Protein AF-A0A8W8IML7-F1 (afdb_monomer)

Foldseek 3Di:
DDDPQDAVLRVH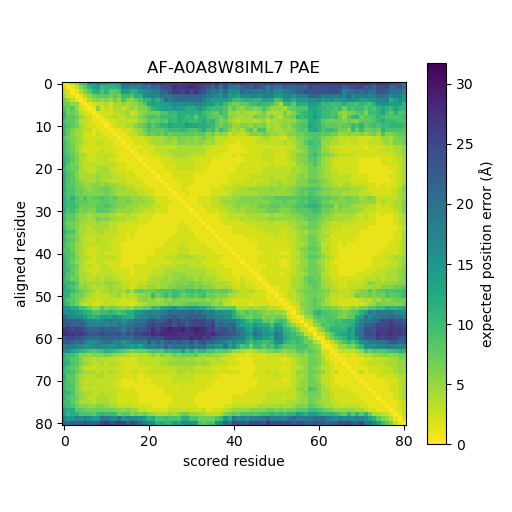PDQFPDKDWDFDCFDVVVPGHTWIKIKTHRQFQPDPPCSRAHCVVPPPDPDDAGRNNDIDMDTGHDDDD

pLDDT: mean 86.44, std 14.14, range [49.12, 98.62]

InterPro domains:
  IPR007768 Suppressor of fused [PTHR10928] (9-80)
  IPR020941 Suppressor of fused-like domain [PF05076] (12-78)
  IPR037181 Suppressor of fused, N-terminal [SSF103359] (9-80)

Mean predicted aligned error: 6.67 Å

Radius of gyration: 17.27 Å; Cα contacts (8 Å, |Δi|>4): 125; chains: 1; bounding box: 41×29×44 Å

Nearest PDB structures (foldseek):
  4bl8-assembly2_B  TM=9.688E-01  e=3.042E-07  Escherichia coli
  4bl8-assembly1_A  TM=9.687E-01  e=5.399E-07  Escherichia coli
  1m1l-assembly1_D  TM=9.120E-01  e=3.242E-07  Homo sapiens
  4kmd-assembly1_A  TM=8.978E-01  e=3.455E-07  Homo sapiens
  6lph-assembly1_A  TM=9.240E-01  e=4.753E-07  Drosophila melanogaster

Sequence (81 aa):
MKQPYLVARLGGPDPLDYISMYANPGDENRGIPPHWHYISYGLSDLHGDGRVHDHNFRCNTNEGPSGFGFELTFRLKRESV

Structure (mmCIF, N/CA/C/O backbone):
data_AF-A0A8W8IML7-F1
#
_entry.id   AF-A0A8W8IML7-F1
#
loop_
_atom_site.group_PDB
_atom_site.id
_atom_site.type_symbol
_atom_site.label_atom_id
_atom_site.label_alt_id
_atom_site.label_comp_id
_atom_site.label_asym_id
_atom_site.label_entity_id
_atom_site.label_seq_id
_atom_site.pdbx_PDB_ins_code
_atom_site.Cartn_x
_atom_site.Cartn_y
_atom_site.Cartn_z
_atom_site.occupancy
_atom_site.B_iso_or_equiv
_atom_site.auth_seq_id
_atom_site.auth_comp_id
_atom_site.auth_asym_id
_atom_site.auth_atom_id
_atom_site.pdbx_PDB_model_num
ATOM 1 N N . MET A 1 1 ? -18.848 -16.406 -14.917 1.00 49.12 1 MET A N 1
ATOM 2 C CA . MET A 1 1 ? -17.650 -17.134 -14.444 1.00 49.12 1 MET A CA 1
ATOM 3 C C . MET A 1 1 ? -16.736 -16.088 -13.811 1.00 49.12 1 MET A C 1
ATOM 5 O O . MET A 1 1 ? -16.448 -15.113 -14.492 1.00 49.12 1 MET A O 1
ATOM 9 N N . LYS A 1 2 ? -16.407 -16.169 -12.511 1.00 55.16 2 LYS A N 1
ATOM 10 C CA . LYS A 1 2 ? -15.482 -15.197 -11.892 1.00 55.16 2 LYS A CA 1
ATOM 11 C C . LYS A 1 2 ? -14.079 -15.458 -12.447 1.00 55.16 2 LYS A C 1
ATOM 13 O O . LYS A 1 2 ? -13.687 -16.619 -12.531 1.00 55.16 2 LYS A O 1
ATOM 18 N N . GLN A 1 3 ? -13.374 -14.410 -12.864 1.00 56.88 3 GLN A N 1
ATOM 19 C CA . GLN A 1 3 ? -11.979 -14.534 -13.285 1.00 56.88 3 GLN A CA 1
ATOM 20 C C . GLN A 1 3 ? -11.137 -15.077 -12.114 1.00 56.88 3 GLN A C 1
ATOM 22 O O . GLN A 1 3 ? -11.432 -14.738 -10.963 1.00 56.88 3 GLN A O 1
ATOM 27 N N . PRO A 1 4 ? -10.139 -15.942 -12.370 1.00 64.88 4 PRO A N 1
ATOM 28 C CA . PRO A 1 4 ? -9.202 -16.359 -11.334 1.00 64.88 4 PRO A CA 1
ATOM 29 C C . PRO A 1 4 ? -8.446 -15.137 -10.801 1.00 64.88 4 PRO A C 1
ATOM 31 O O . PRO A 1 4 ? -8.140 -14.220 -11.562 1.00 64.88 4 PRO A O 1
ATOM 34 N N . TYR A 1 5 ? -8.153 -15.123 -9.498 1.00 72.88 5 TYR A N 1
ATOM 35 C CA . TYR A 1 5 ? -7.311 -14.083 -8.909 1.00 72.88 5 TYR A CA 1
ATOM 36 C C . TYR A 1 5 ? -5.881 -14.288 -9.422 1.00 72.88 5 TYR A C 1
ATOM 38 O O . TYR A 1 5 ? -5.194 -15.223 -9.011 1.00 72.88 5 TYR A O 1
ATOM 46 N N . LEU A 1 6 ? -5.483 -13.475 -10.399 1.00 80.12 6 LEU A N 1
ATOM 47 C CA . LEU A 1 6 ? -4.156 -13.486 -11.005 1.00 80.12 6 LEU A CA 1
ATOM 48 C C . LEU A 1 6 ? -3.356 -12.314 -10.443 1.00 80.12 6 LEU A C 1
ATOM 50 O O . LEU A 1 6 ? -3.888 -11.218 -10.296 1.00 80.12 6 LEU A O 1
ATOM 54 N N . VAL A 1 7 ? -2.074 -12.539 -10.164 1.00 80.62 7 VAL A N 1
ATOM 55 C CA . VAL A 1 7 ? -1.137 -11.451 -9.849 1.00 80.62 7 VAL A CA 1
ATOM 56 C C . VAL A 1 7 ? -0.870 -10.605 -11.096 1.00 80.62 7 VAL A C 1
ATOM 58 O O . VAL A 1 7 ? -0.960 -11.120 -12.217 1.00 80.62 7 VAL A O 1
ATOM 61 N N . ALA A 1 8 ? -0.495 -9.336 -10.913 1.00 81.81 8 ALA A N 1
ATOM 62 C CA . ALA A 1 8 ? -0.271 -8.367 -11.993 1.00 81.81 8 ALA A CA 1
ATOM 63 C C . ALA A 1 8 ? 0.609 -8.927 -13.123 1.00 81.81 8 ALA A C 1
ATOM 65 O O . ALA A 1 8 ? 0.266 -8.868 -14.304 1.00 81.81 8 ALA A O 1
ATOM 66 N N . ARG A 1 9 ? 1.713 -9.584 -12.743 1.00 79.44 9 ARG A N 1
ATOM 67 C CA . ARG A 1 9 ? 2.667 -10.224 -13.663 1.00 79.44 9 ARG A CA 1
ATOM 68 C C . ARG A 1 9 ? 2.025 -11.250 -14.610 1.00 79.44 9 ARG A C 1
ATOM 70 O O . ARG A 1 9 ? 2.544 -11.497 -15.692 1.00 79.44 9 ARG A O 1
ATOM 77 N N . LEU A 1 10 ? 0.929 -11.889 -14.204 1.00 85.62 10 LEU A N 1
ATOM 78 C CA . LEU A 1 10 ? 0.219 -12.905 -14.988 1.00 85.62 10 LEU A CA 1
ATOM 79 C C . LEU A 1 10 ? -1.001 -12.335 -15.733 1.00 85.62 10 LEU A C 1
ATOM 81 O O . LEU A 1 10 ? -1.863 -13.100 -16.162 1.00 85.62 10 LEU A O 1
ATOM 85 N N . GLY A 1 11 ? -1.083 -11.010 -15.893 1.00 83.62 11 GLY A N 1
ATOM 86 C CA . GLY A 1 11 ? -2.205 -10.335 -16.553 1.00 83.62 11 GLY A CA 1
ATOM 87 C C . GLY A 1 11 ? -3.402 -10.090 -15.633 1.00 83.62 11 GLY A C 1
ATOM 88 O O . GLY A 1 11 ? -4.506 -9.848 -16.119 1.00 83.62 11 GLY A O 1
ATOM 89 N N . GLY A 1 12 ? -3.199 -10.175 -14.315 1.00 87.69 12 GLY A N 1
ATOM 90 C CA . GLY A 1 12 ? -4.192 -9.760 -13.333 1.00 87.69 12 GLY A CA 1
ATOM 91 C C . GLY A 1 12 ? -4.447 -8.249 -13.380 1.00 87.69 12 GLY A C 1
ATOM 92 O O . GLY A 1 12 ? -3.530 -7.488 -13.690 1.00 87.69 12 GLY A O 1
ATOM 93 N N . PRO A 1 13 ? -5.674 -7.796 -13.076 1.00 90.31 13 PRO A N 1
ATOM 94 C CA . PRO A 1 13 ? -6.013 -6.374 -13.101 1.00 90.31 13 PRO A CA 1
ATOM 95 C C . PRO A 1 13 ? -5.428 -5.593 -11.913 1.00 90.31 13 PRO A C 1
ATOM 97 O O . PRO A 1 13 ? -5.292 -4.374 -11.999 1.00 90.31 13 PRO A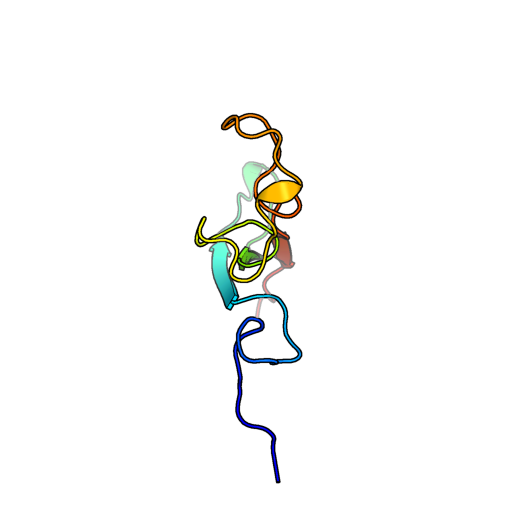 O 1
ATOM 100 N N . ASP A 1 14 ? -5.090 -6.280 -10.819 1.00 91.12 14 ASP A N 1
ATOM 101 C CA . ASP A 1 14 ? -4.615 -5.664 -9.584 1.00 91.12 14 ASP A CA 1
ATOM 102 C C . ASP A 1 14 ? -3.076 -5.574 -9.587 1.00 91.12 14 ASP A C 1
ATOM 104 O O . ASP A 1 14 ? -2.412 -6.611 -9.628 1.00 91.12 14 ASP A O 1
ATOM 108 N N . PRO A 1 15 ? -2.484 -4.361 -9.534 1.00 90.69 15 PRO A N 1
ATOM 109 C CA . PRO A 1 15 ? -1.035 -4.165 -9.644 1.00 90.69 15 PRO A CA 1
ATOM 110 C C . PRO A 1 15 ? -0.270 -4.453 -8.343 1.00 90.69 15 PRO A C 1
ATOM 112 O O . PRO A 1 15 ? 0.958 -4.467 -8.346 1.00 90.69 15 PRO A O 1
ATOM 115 N N . LEU A 1 16 ? -0.980 -4.621 -7.224 1.00 93.69 16 LEU A N 1
ATOM 116 C CA . LEU A 1 16 ? -0.388 -4.873 -5.914 1.00 93.69 16 LEU A CA 1
ATOM 117 C C . LEU A 1 16 ? -0.355 -6.374 -5.650 1.00 93.69 16 LEU A C 1
ATOM 119 O O . LEU A 1 16 ? -1.402 -7.015 -5.568 1.00 93.69 16 LEU A O 1
ATOM 123 N N . ASP A 1 17 ? 0.844 -6.914 -5.458 1.00 91.56 17 ASP A N 1
ATOM 124 C CA . ASP A 1 17 ? 1.026 -8.320 -5.111 1.00 91.56 17 ASP A CA 1
ATOM 125 C C . ASP A 1 17 ? 0.506 -8.603 -3.693 1.00 91.56 17 ASP A C 1
ATOM 127 O O . ASP A 1 17 ? -0.107 -9.645 -3.453 1.00 91.56 17 ASP A O 1
ATOM 131 N N . TYR A 1 18 ? 0.700 -7.661 -2.758 1.00 94.62 18 TYR A N 1
ATOM 132 C CA . TYR A 1 18 ? 0.255 -7.801 -1.369 1.00 94.62 18 TYR A CA 1
ATOM 133 C C . TYR A 1 18 ? -0.216 -6.481 -0.753 1.00 94.62 18 TYR A C 1
ATOM 135 O O . TYR A 1 18 ? 0.227 -5.391 -1.122 1.00 94.62 18 TYR A O 1
ATOM 143 N N . ILE A 1 19 ? -1.065 -6.602 0.272 1.00 97.44 19 ILE A N 1
ATOM 144 C CA . ILE A 1 19 ? -1.384 -5.527 1.215 1.00 97.44 19 ILE A CA 1
ATOM 145 C C . ILE A 1 19 ? -1.278 -6.098 2.631 1.00 97.44 19 ILE A C 1
ATOM 147 O O . ILE A 1 19 ? -2.079 -6.944 3.028 1.00 97.44 19 ILE A O 1
ATOM 151 N N . SER A 1 20 ? -0.303 -5.626 3.406 1.00 98.06 20 SER A N 1
ATOM 152 C CA . SER A 1 20 ? -0.184 -5.976 4.824 1.00 98.06 20 SER A CA 1
ATOM 153 C C . SER A 1 20 ? -1.081 -5.075 5.663 1.00 98.06 20 SER A C 1
ATOM 155 O O . SER A 1 20 ? -1.142 -3.865 5.442 1.00 98.06 20 SER A O 1
ATOM 157 N N . MET A 1 21 ? -1.754 -5.658 6.654 1.00 98.25 21 MET A N 1
ATOM 158 C CA . MET A 1 21 ? -2.677 -4.961 7.548 1.00 98.25 21 MET A CA 1
ATOM 159 C C . MET A 1 21 ? -2.232 -5.149 8.997 1.00 98.25 21 MET A C 1
ATOM 161 O O . MET A 1 21 ? -2.233 -6.265 9.511 1.00 98.25 21 MET A O 1
ATOM 165 N N . TYR A 1 22 ? -1.876 -4.054 9.667 1.00 98.12 22 TYR A N 1
ATOM 166 C CA . TYR A 1 22 ? -1.421 -4.071 11.056 1.00 98.12 22 TYR A CA 1
ATOM 167 C C . TYR A 1 22 ? -2.421 -3.380 11.979 1.00 98.12 22 TYR A C 1
ATOM 169 O O . TYR A 1 22 ? -2.912 -2.289 11.680 1.00 98.12 22 TYR A O 1
ATOM 177 N N . ALA A 1 23 ? -2.675 -3.983 13.140 1.00 97.81 23 ALA A N 1
ATOM 178 C CA . ALA A 1 23 ? -3.338 -3.304 14.245 1.00 97.81 23 ALA A CA 1
ATOM 179 C C . ALA A 1 23 ? -2.325 -2.393 14.948 1.00 97.81 23 ALA A C 1
ATOM 181 O O . ALA A 1 23 ? -1.397 -2.879 15.593 1.00 97.81 23 ALA A O 1
ATOM 182 N N . ASN A 1 24 ? -2.499 -1.078 14.842 1.00 97.88 24 ASN A N 1
ATOM 183 C CA . ASN A 1 24 ? -1.713 -0.116 15.600 1.00 97.88 24 ASN A CA 1
ATOM 184 C C . ASN A 1 24 ? -2.514 0.315 16.846 1.00 97.88 24 ASN A C 1
ATOM 186 O O . ASN A 1 24 ? -3.635 0.814 16.687 1.00 97.88 24 ASN A O 1
ATOM 190 N N . PRO A 1 25 ? -1.989 0.125 18.073 1.00 97.19 25 PRO A N 1
ATOM 191 C CA . PRO A 1 25 ? -2.692 0.523 19.293 1.00 97.19 25 PRO A CA 1
ATOM 192 C C . PRO A 1 25 ? -2.837 2.045 19.439 1.00 97.19 25 PRO A C 1
ATOM 194 O O . PRO A 1 25 ? -3.661 2.487 20.228 1.00 97.19 25 PRO A O 1
ATOM 197 N N . GLY A 1 26 ? -2.108 2.845 18.658 1.00 96.69 26 GLY A N 1
ATOM 198 C CA . GLY A 1 26 ? -2.082 4.296 18.800 1.00 96.69 26 GLY A CA 1
ATOM 199 C C . GLY A 1 26 ? -1.195 4.754 19.959 1.00 96.69 26 GLY A C 1
ATOM 200 O O . GLY A 1 26 ? -0.398 3.986 20.497 1.00 96.69 26 GLY A O 1
ATOM 201 N N . ASP A 1 27 ? -1.315 6.032 20.301 1.00 97.56 27 ASP A N 1
ATOM 202 C CA . ASP A 1 27 ? -0.638 6.681 21.424 1.00 97.56 27 ASP A CA 1
ATOM 203 C C . ASP A 1 27 ? -1.507 7.854 21.899 1.00 97.56 27 ASP A C 1
ATOM 205 O O . ASP A 1 27 ? -1.541 8.921 21.276 1.00 97.56 27 ASP A O 1
ATOM 209 N N . GLU A 1 28 ? -2.241 7.641 22.992 1.00 93.44 28 GLU A N 1
ATOM 210 C CA . GLU A 1 28 ? -3.177 8.626 23.544 1.00 93.44 28 GLU A CA 1
ATOM 211 C C . GLU A 1 28 ? -2.473 9.909 24.000 1.00 93.44 28 GLU A C 1
ATOM 213 O O . GLU A 1 28 ? -3.005 10.999 23.788 1.00 93.44 28 GLU A O 1
ATOM 218 N N . ASN A 1 29 ? -1.241 9.813 24.516 1.00 97.31 29 ASN A N 1
ATOM 219 C CA . ASN A 1 29 ? -0.469 10.980 24.962 1.00 97.31 29 ASN A CA 1
ATOM 220 C C . ASN A 1 29 ? -0.115 11.915 23.800 1.00 97.31 29 ASN A C 1
ATOM 222 O O . ASN A 1 29 ? 0.131 13.104 23.995 1.00 97.31 29 ASN A O 1
ATOM 226 N N . ARG A 1 30 ? -0.091 11.376 22.577 1.00 97.12 30 ARG A N 1
ATOM 227 C CA . ARG A 1 30 ? 0.165 12.115 21.336 1.00 97.12 30 ARG A CA 1
ATOM 228 C C . ARG A 1 30 ? -1.110 12.381 20.535 1.00 97.12 30 ARG A C 1
ATOM 230 O O . ARG A 1 30 ? -1.017 12.878 19.414 1.00 97.12 30 ARG A O 1
ATOM 237 N N . GLY A 1 31 ? -2.283 12.036 21.074 1.00 96.25 31 GLY A N 1
ATOM 238 C CA . GLY A 1 31 ? -3.569 12.179 20.391 1.00 96.25 31 GLY A CA 1
ATOM 239 C C . GLY A 1 31 ? -3.736 11.261 19.175 1.00 96.25 31 GLY A C 1
A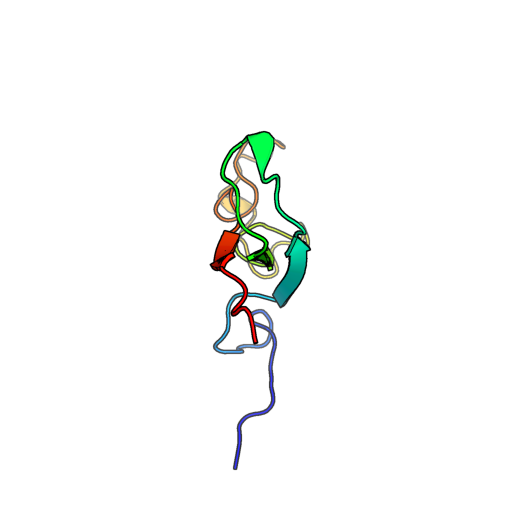TOM 240 O O . GLY A 1 31 ? -4.499 11.584 18.266 1.00 96.25 31 GLY A O 1
ATOM 241 N N . ILE A 1 32 ? -3.018 10.134 19.120 1.00 97.56 32 ILE A N 1
ATOM 242 C CA . ILE A 1 32 ? -3.086 9.171 18.016 1.00 97.56 32 ILE A CA 1
ATOM 243 C C . ILE A 1 32 ? -4.058 8.051 18.410 1.00 97.56 32 ILE A C 1
ATOM 245 O O . ILE A 1 32 ? -3.708 7.228 19.257 1.00 97.56 32 ILE A O 1
ATOM 249 N N . PRO A 1 33 ? -5.253 7.956 17.802 1.00 97.19 33 PRO A N 1
ATOM 250 C CA . PRO A 1 33 ? -6.188 6.890 18.131 1.00 97.19 33 PRO A CA 1
ATOM 251 C C . PRO A 1 33 ? -5.685 5.522 17.631 1.00 97.19 33 PRO A C 1
ATOM 253 O O . PRO A 1 33 ? -4.927 5.461 16.649 1.00 97.19 33 PRO A O 1
ATOM 256 N N . PRO A 1 34 ? -6.157 4.411 18.229 1.00 97.69 34 PRO A N 1
ATOM 257 C CA . PRO A 1 34 ? -5.979 3.083 17.654 1.00 97.69 34 PRO A CA 1
ATOM 258 C C . PRO A 1 34 ? -6.482 3.044 16.202 1.00 97.69 34 PRO A C 1
ATOM 260 O O . PRO A 1 34 ? -7.568 3.540 15.886 1.00 97.69 34 PRO A O 1
ATOM 263 N N . HIS A 1 35 ? -5.701 2.459 15.296 1.00 98.25 35 HIS A N 1
ATOM 264 C CA . HIS A 1 35 ? -6.012 2.443 13.864 1.00 98.25 35 HIS A CA 1
ATOM 265 C C . HIS A 1 35 ? -5.472 1.192 13.166 1.00 98.25 35 HIS A C 1
ATOM 267 O O . HIS A 1 35 ? -4.531 0.549 13.629 1.00 98.25 35 HIS A O 1
ATOM 273 N N . TRP A 1 36 ? -6.070 0.849 12.030 1.00 98.38 36 TRP A N 1
ATOM 274 C CA . TRP A 1 36 ? -5.522 -0.105 11.075 1.00 98.38 36 TRP A CA 1
ATOM 275 C C . TRP A 1 36 ? -4.507 0.604 10.184 1.00 98.38 36 TRP A C 1
ATOM 277 O O . TRP A 1 36 ? -4.791 1.683 9.662 1.00 98.38 36 TRP A O 1
ATOM 287 N N . HIS A 1 37 ? -3.327 0.013 10.018 1.00 98.56 37 HIS A N 1
ATOM 288 C CA . HIS A 1 37 ? -2.275 0.524 9.147 1.00 98.56 37 HIS A CA 1
ATOM 289 C C . HIS A 1 37 ? -2.058 -0.443 7.984 1.00 98.56 37 HIS A C 1
ATOM 291 O O . HIS A 1 37 ? -1.622 -1.577 8.186 1.00 98.56 37 HIS A O 1
ATOM 297 N N . TYR A 1 38 ? -2.392 0.016 6.784 1.00 98.62 38 TYR A N 1
ATOM 298 C CA . TYR A 1 38 ? -2.266 -0.727 5.536 1.00 98.62 38 TYR A CA 1
ATOM 299 C C . TYR A 1 38 ? -0.964 -0.335 4.852 1.00 98.62 38 TYR A C 1
ATOM 301 O O . TYR A 1 38 ? -0.629 0.851 4.833 1.00 98.62 38 TYR A O 1
ATOM 309 N N . ILE A 1 39 ? -0.260 -1.310 4.284 1.00 98.56 39 ILE A N 1
ATOM 310 C CA . ILE A 1 39 ? 0.991 -1.114 3.543 1.00 98.56 39 ILE A CA 1
ATOM 311 C C . ILE A 1 39 ? 0.904 -1.938 2.257 1.00 98.56 39 ILE A C 1
ATOM 313 O O . ILE A 1 39 ? 0.661 -3.143 2.337 1.00 98.56 39 ILE A O 1
ATOM 317 N N . SER A 1 40 ? 1.065 -1.302 1.096 1.00 98.12 40 SER A N 1
ATOM 318 C CA . SER A 1 40 ? 1.076 -1.990 -0.200 1.00 98.12 40 SER A CA 1
ATOM 319 C C . SER A 1 40 ? 2.448 -2.552 -0.560 1.00 98.12 40 SER A C 1
ATOM 321 O O . SER A 1 40 ? 3.473 -2.090 -0.061 1.00 98.12 40 SER A O 1
A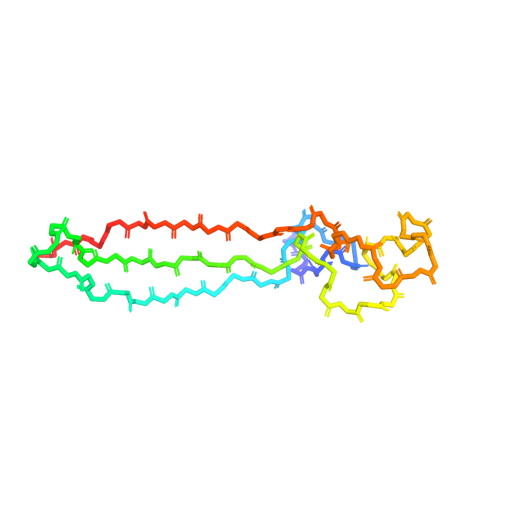TOM 323 N N . TYR A 1 41 ? 2.442 -3.536 -1.458 1.00 96.81 41 TYR A N 1
ATOM 324 C CA . TYR A 1 41 ? 3.627 -4.080 -2.109 1.00 96.81 41 TYR A CA 1
ATOM 325 C C . TYR A 1 41 ? 3.300 -4.305 -3.582 1.00 96.81 41 TYR A C 1
ATOM 327 O O . TYR A 1 41 ? 2.370 -5.049 -3.898 1.00 96.81 41 TYR A O 1
ATOM 335 N N . GLY A 1 42 ? 4.055 -3.673 -4.475 1.00 94.44 42 GLY A N 1
ATOM 336 C CA . GLY A 1 42 ? 3.938 -3.875 -5.924 1.00 94.44 42 GLY A CA 1
ATOM 337 C C . GLY A 1 42 ? 4.208 -2.618 -6.745 1.00 94.44 42 GLY A C 1
ATOM 338 O O . GLY A 1 42 ? 4.502 -2.716 -7.936 1.00 94.44 42 GLY A O 1
ATOM 339 N N . LEU A 1 43 ? 4.163 -1.433 -6.125 1.00 94.44 43 LEU A N 1
ATOM 340 C CA . LEU A 1 43 ? 4.577 -0.195 -6.793 1.00 94.44 43 LEU A CA 1
ATOM 341 C C . LEU A 1 43 ? 6.098 -0.070 -6.837 1.00 94.44 43 LEU A C 1
ATOM 343 O O . LEU A 1 43 ? 6.647 0.474 -7.793 1.00 94.44 43 LEU A O 1
ATOM 347 N N . SER A 1 44 ? 6.775 -0.598 -5.824 1.00 93.62 44 SER A N 1
ATOM 348 C CA . SER A 1 44 ? 8.209 -0.827 -5.866 1.00 93.62 44 SER A CA 1
ATOM 349 C C . SER A 1 44 ? 8.555 -2.096 -6.645 1.00 93.62 44 SER A C 1
ATOM 351 O O . SER A 1 44 ? 7.731 -2.996 -6.824 1.00 93.62 44 SER A O 1
ATOM 353 N N . ASP A 1 45 ? 9.797 -2.179 -7.116 1.00 91.62 45 ASP A N 1
ATOM 354 C CA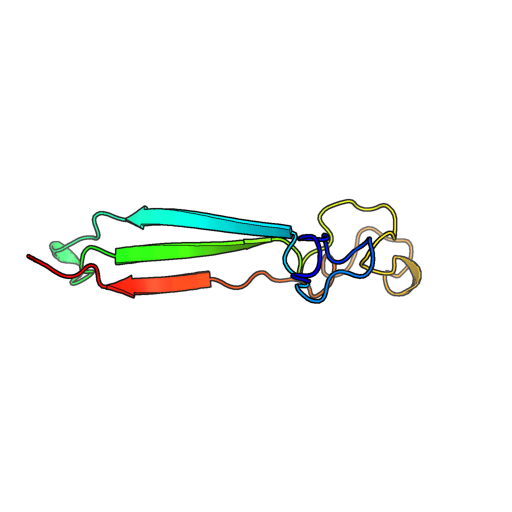 . ASP A 1 45 ? 10.311 -3.392 -7.732 1.00 91.62 45 ASP A CA 1
ATOM 355 C C . ASP A 1 45 ? 10.682 -4.413 -6.651 1.00 91.62 45 ASP A C 1
ATOM 357 O O . ASP A 1 45 ? 11.756 -4.364 -6.049 1.00 91.62 45 ASP A O 1
ATOM 361 N N . LEU A 1 46 ? 9.743 -5.325 -6.388 1.00 91.00 46 LEU A N 1
ATOM 362 C CA . LEU A 1 46 ? 9.867 -6.365 -5.366 1.00 91.00 46 LEU A CA 1
ATOM 363 C C . LEU A 1 46 ? 10.839 -7.484 -5.753 1.00 91.00 46 LEU A C 1
ATOM 365 O O . LEU A 1 46 ? 11.314 -8.212 -4.882 1.00 91.00 46 LEU A O 1
ATOM 369 N N . HIS A 1 47 ? 11.076 -7.676 -7.051 1.00 89.38 47 HIS A N 1
ATOM 370 C CA . HIS A 1 47 ? 11.728 -8.880 -7.562 1.00 89.38 47 HIS A CA 1
ATOM 371 C C . HIS A 1 47 ? 13.072 -8.619 -8.235 1.00 89.38 47 HIS A C 1
ATOM 373 O O . HIS A 1 47 ? 13.912 -9.516 -8.211 1.00 89.38 47 HIS A O 1
ATOM 379 N N . GLY A 1 48 ? 13.303 -7.433 -8.804 1.00 86.31 48 GLY A N 1
ATOM 380 C CA . GLY A 1 48 ? 14.610 -7.078 -9.357 1.00 86.31 48 GLY A CA 1
ATOM 381 C C . GLY A 1 48 ? 14.991 -7.846 -10.626 1.00 86.31 48 GLY A C 1
ATOM 382 O O . GLY A 1 48 ? 16.172 -7.965 -10.938 1.00 86.31 48 GLY A O 1
ATOM 383 N N . ASP A 1 49 ? 14.020 -8.432 -11.333 1.00 87.19 49 ASP A N 1
ATOM 384 C CA . ASP A 1 49 ? 14.260 -9.274 -12.516 1.00 87.19 49 ASP A CA 1
ATOM 385 C C . ASP A 1 49 ? 13.496 -8.816 -13.768 1.00 87.19 49 ASP A C 1
ATOM 387 O O . ASP A 1 49 ? 13.358 -9.562 -14.736 1.00 87.19 49 ASP A O 1
ATOM 391 N N . GLY A 1 50 ? 12.967 -7.593 -13.749 1.00 83.50 50 GLY A N 1
ATOM 392 C CA . GLY A 1 50 ? 12.291 -6.992 -14.898 1.00 83.50 50 GLY A CA 1
ATOM 393 C C . GLY A 1 50 ? 10.875 -7.503 -15.152 1.00 83.50 50 GLY A C 1
ATOM 394 O O . GLY A 1 50 ? 10.274 -7.143 -16.159 1.00 83.50 50 GLY A O 1
ATOM 395 N N . ARG A 1 51 ? 10.314 -8.348 -14.274 1.00 84.75 51 ARG A N 1
ATOM 396 C CA . ARG A 1 51 ? 9.034 -9.027 -14.546 1.00 84.75 51 ARG A CA 1
ATOM 397 C C . ARG A 1 51 ? 7.789 -8.134 -14.516 1.00 84.75 51 ARG A C 1
ATOM 399 O O . ARG A 1 51 ? 6.759 -8.540 -15.045 1.00 84.75 51 ARG A O 1
ATOM 406 N N . VAL A 1 52 ? 7.864 -6.992 -13.832 1.00 86.38 52 VAL A N 1
ATOM 407 C CA . VAL A 1 52 ? 6.779 -5.998 -13.691 1.00 86.38 52 VAL A CA 1
ATOM 408 C C . VAL A 1 52 ? 7.335 -4.594 -13.924 1.00 86.38 52 VAL A C 1
ATOM 410 O O . VAL A 1 52 ? 6.765 -3.836 -14.700 1.00 86.38 52 VAL A O 1
ATOM 413 N N . HIS A 1 53 ? 8.472 -4.269 -13.301 1.00 87.81 53 HIS A N 1
ATOM 414 C CA . HIS A 1 53 ? 9.147 -2.977 -13.449 1.00 87.81 53 HIS A CA 1
ATOM 415 C C . HIS A 1 53 ? 10.375 -3.109 -14.352 1.00 87.81 53 HIS A C 1
ATOM 417 O O . HIS A 1 53 ? 11.270 -3.909 -14.070 1.00 87.81 53 HIS A O 1
ATOM 423 N N . ASP A 1 54 ? 10.424 -2.336 -15.438 1.00 80.56 54 ASP A N 1
ATOM 424 C CA . ASP A 1 54 ? 11.531 -2.385 -16.398 1.00 80.56 54 ASP A CA 1
ATOM 425 C C . ASP A 1 54 ? 12.830 -1.835 -15.784 1.00 80.56 54 ASP A C 1
ATOM 427 O O . ASP A 1 54 ? 12.888 -0.716 -15.272 1.00 80.56 54 ASP A O 1
ATOM 431 N N . HIS A 1 55 ? 13.894 -2.631 -15.868 1.00 72.00 55 HIS A N 1
ATOM 432 C CA . HIS A 1 55 ? 15.226 -2.269 -15.392 1.00 72.00 55 HIS A CA 1
ATOM 433 C C . HIS A 1 55 ? 15.968 -1.353 -16.363 1.00 72.00 55 HIS A C 1
ATOM 435 O O . HIS A 1 55 ? 16.888 -0.661 -15.945 1.00 72.00 55 HIS A O 1
ATOM 441 N N . ASN A 1 56 ? 15.554 -1.288 -17.631 1.00 63.28 56 ASN A N 1
ATOM 442 C CA . ASN A 1 56 ? 16.169 -0.416 -18.631 1.00 63.28 56 ASN A CA 1
ATOM 443 C C . ASN A 1 56 ? 15.923 1.075 -18.350 1.00 63.28 56 ASN A C 1
ATOM 445 O O . ASN A 1 56 ? 16.635 1.924 -18.881 1.00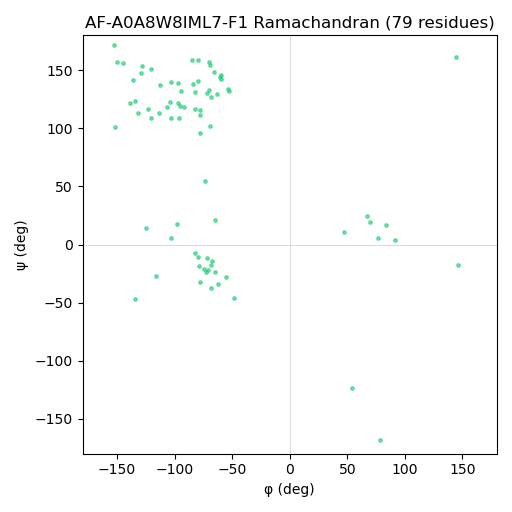 63.28 56 ASN A O 1
ATOM 449 N N . PHE A 1 57 ? 14.935 1.406 -17.509 1.00 57.19 57 PHE A N 1
ATOM 450 C CA . PHE A 1 57 ? 14.715 2.775 -17.031 1.00 57.19 57 PHE A CA 1
ATOM 451 C C . PHE A 1 57 ? 15.620 3.143 -15.841 1.00 57.19 57 PHE A C 1
ATOM 453 O O . PHE A 1 57 ? 15.672 4.299 -15.420 1.00 57.19 57 PHE A O 1
ATOM 460 N N . ARG A 1 58 ? 16.362 2.170 -15.302 1.00 56.97 58 ARG A N 1
ATOM 461 C CA . ARG A 1 58 ? 17.440 2.382 -14.336 1.00 56.97 58 ARG A CA 1
ATOM 462 C C . ARG A 1 58 ? 18.743 2.456 -15.123 1.00 56.97 58 ARG A C 1
ATOM 464 O O . ARG A 1 58 ? 18.997 1.643 -16.006 1.00 56.97 58 ARG A O 1
ATOM 471 N N . CYS A 1 59 ? 19.569 3.456 -14.842 1.00 49.38 59 CYS A N 1
ATOM 472 C CA . CYS A 1 59 ? 20.784 3.738 -15.604 1.00 49.38 59 CYS A CA 1
ATOM 473 C C . CYS A 1 59 ? 21.899 2.711 -15.320 1.00 49.38 59 CYS A C 1
ATOM 475 O O . CYS A 1 59 ? 22.961 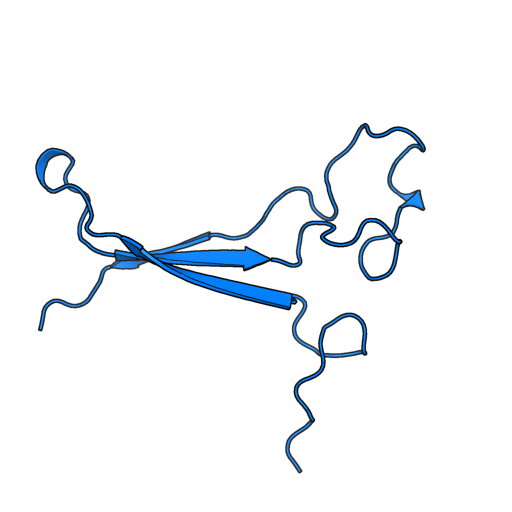3.120 -14.896 1.00 49.38 59 CYS A O 1
ATOM 477 N N . ASN A 1 60 ? 21.700 1.391 -15.472 1.00 52.34 60 ASN A N 1
ATOM 478 C CA . ASN A 1 60 ? 22.705 0.323 -15.235 1.00 52.34 60 ASN A CA 1
ATOM 479 C C . ASN A 1 60 ? 23.521 0.405 -13.920 1.00 52.34 60 ASN A C 1
ATOM 481 O O . ASN A 1 60 ? 24.483 -0.334 -13.714 1.00 52.34 60 ASN A O 1
ATOM 485 N N . THR A 1 61 ? 23.127 1.281 -13.010 1.00 54.50 61 THR A N 1
ATOM 486 C CA . THR A 1 61 ? 23.694 1.520 -11.700 1.00 54.50 61 THR A CA 1
ATOM 487 C C . THR A 1 61 ? 22.565 1.262 -10.711 1.00 54.50 61 THR A C 1
ATOM 489 O O . THR A 1 61 ? 21.390 1.475 -11.017 1.00 54.50 61 THR A O 1
ATOM 492 N N . ASN A 1 62 ? 22.887 0.828 -9.494 1.00 63.78 62 ASN A N 1
ATOM 493 C CA . ASN A 1 62 ? 21.925 0.762 -8.383 1.00 63.78 62 ASN A CA 1
ATOM 494 C C . ASN A 1 62 ? 21.413 2.160 -7.956 1.00 63.78 62 ASN A C 1
ATOM 496 O O . ASN A 1 62 ? 20.964 2.345 -6.827 1.00 63.78 62 ASN A O 1
ATOM 500 N N . GLU A 1 63 ? 21.507 3.158 -8.832 1.00 69.62 63 GLU A N 1
ATOM 501 C CA . GLU A 1 63 ? 21.128 4.535 -8.593 1.00 69.62 63 GLU A CA 1
ATOM 502 C C . GLU A 1 63 ? 19.784 4.799 -9.271 1.00 69.62 63 GLU A C 1
ATOM 504 O O . GLU A 1 63 ? 19.653 4.821 -10.494 1.00 69.62 63 GLU A O 1
ATOM 509 N N . GLY A 1 64 ? 18.751 4.956 -8.446 1.00 75.81 64 GLY A N 1
ATOM 510 C CA . GLY A 1 64 ? 17.402 5.281 -8.891 1.00 75.81 64 GLY A CA 1
ATOM 511 C C . GLY A 1 64 ? 16.313 4.609 -8.050 1.00 75.81 64 GLY A C 1
ATOM 512 O O . GLY A 1 64 ? 16.568 3.626 -7.347 1.00 75.81 64 GLY A O 1
ATOM 513 N N . PRO A 1 65 ? 15.073 5.121 -8.109 1.00 86.88 65 PRO A N 1
ATOM 514 C CA . PRO A 1 65 ? 13.942 4.568 -7.366 1.00 86.88 65 PRO A CA 1
ATOM 515 C C . PRO A 1 65 ? 13.671 3.102 -7.736 1.00 86.88 65 PRO A C 1
ATOM 517 O O . PRO A 1 65 ? 13.901 2.693 -8.874 1.00 86.88 65 PRO A O 1
ATOM 520 N N . SER A 1 66 ? 13.233 2.291 -6.764 1.00 88.88 66 SER A N 1
ATOM 521 C CA . SER A 1 66 ? 12.772 0.907 -6.989 1.00 88.88 66 SER A CA 1
ATOM 522 C C . SER A 1 66 ? 11.363 0.925 -7.558 1.00 88.88 66 SER A C 1
ATOM 524 O O . SER A 1 66 ? 10.467 1.404 -6.871 1.00 88.88 66 SER A O 1
ATOM 526 N N . GLY A 1 67 ? 11.161 0.443 -8.788 1.00 90.19 67 GLY A N 1
ATOM 527 C CA . GLY A 1 67 ? 9.890 0.610 -9.502 1.00 90.19 67 GLY A CA 1
ATOM 528 C C . GLY A 1 67 ? 9.490 2.088 -9.563 1.00 90.19 67 GLY A C 1
ATOM 529 O O . GLY A 1 67 ? 10.287 2.936 -9.963 1.00 90.19 67 GLY A O 1
ATOM 530 N N . PHE A 1 68 ? 8.296 2.422 -9.070 1.00 91.38 68 PHE A N 1
ATOM 531 C CA . PHE A 1 68 ? 7.844 3.810 -8.897 1.00 91.38 68 PHE A CA 1
ATOM 532 C C . PHE A 1 68 ? 8.536 4.569 -7.748 1.00 91.38 68 PHE A C 1
ATOM 534 O O . PHE A 1 68 ? 8.409 5.787 -7.651 1.00 91.38 68 PHE A O 1
ATOM 541 N N . GLY A 1 69 ? 9.280 3.882 -6.878 1.00 92.62 69 GLY A N 1
ATOM 542 C CA . GLY A 1 69 ? 10.100 4.480 -5.819 1.00 92.62 69 GLY A CA 1
ATOM 543 C C . GLY A 1 69 ? 9.415 4.662 -4.469 1.00 92.62 69 GLY A C 1
ATOM 544 O O . GLY A 1 69 ? 10.022 5.227 -3.563 1.00 92.62 69 GLY A O 1
ATOM 545 N N . PHE A 1 70 ? 8.177 4.198 -4.318 1.00 95.75 70 PHE A N 1
ATOM 546 C CA . PHE A 1 70 ? 7.407 4.302 -3.082 1.00 95.75 70 PHE A CA 1
ATOM 547 C C . PHE A 1 70 ? 6.388 3.163 -2.970 1.00 95.75 70 PHE A C 1
ATOM 549 O O . PHE A 1 70 ? 6.154 2.428 -3.925 1.00 95.75 70 PHE A O 1
ATOM 556 N N . GLU A 1 71 ? 5.757 3.062 -1.803 1.00 98.25 71 GLU A N 1
ATOM 557 C CA . GLU A 1 71 ? 4.577 2.229 -1.564 1.00 98.25 71 GLU A CA 1
ATOM 558 C C . GLU A 1 71 ? 3.475 3.072 -0.917 1.00 98.25 71 GLU A C 1
ATOM 560 O O . GLU A 1 71 ? 3.741 4.081 -0.253 1.00 98.25 71 GLU A O 1
ATOM 565 N N . LEU A 1 72 ? 2.224 2.668 -1.115 1.00 98.31 72 LEU A N 1
ATOM 566 C CA . LEU A 1 72 ? 1.074 3.303 -0.492 1.00 98.31 72 LEU A CA 1
ATOM 567 C C . LEU A 1 72 ? 0.924 2.822 0.948 1.00 98.31 72 LEU A C 1
ATOM 569 O O . LEU A 1 72 ? 1.065 1.638 1.262 1.00 98.31 72 LEU A O 1
ATOM 573 N N . THR A 1 73 ? 0.558 3.757 1.821 1.00 98.50 73 THR A N 1
ATOM 574 C CA . THR A 1 73 ? 0.104 3.433 3.172 1.00 98.50 73 THR A CA 1
ATOM 575 C C . THR A 1 73 ? -1.213 4.130 3.463 1.00 98.50 73 THR A C 1
ATOM 577 O O . THR A 1 73 ? -1.476 5.226 2.965 1.00 98.50 73 THR A O 1
ATOM 580 N N . PHE A 1 74 ? -2.056 3.496 4.273 1.00 98.56 74 PHE A N 1
ATOM 581 C CA . PHE A 1 74 ? -3.322 4.076 4.711 1.00 98.56 74 PHE A CA 1
ATOM 582 C C . PHE A 1 74 ? -3.525 3.831 6.202 1.00 98.56 74 PHE A C 1
ATOM 584 O O . PHE A 1 74 ? -3.169 2.774 6.721 1.00 98.56 74 PHE A O 1
ATOM 591 N N . ARG A 1 75 ? -4.082 4.818 6.908 1.00 98.31 75 ARG A N 1
ATOM 592 C CA . ARG A 1 75 ? -4.378 4.735 8.342 1.00 98.31 75 ARG A CA 1
ATOM 593 C C . ARG A 1 75 ? -5.867 4.946 8.548 1.00 98.31 75 ARG A C 1
ATOM 595 O O . ARG A 1 75 ? -6.358 6.060 8.396 1.00 98.31 75 ARG A O 1
ATOM 602 N N . LEU A 1 76 ? -6.568 3.877 8.908 1.00 98.00 76 LEU A N 1
ATOM 603 C CA . LEU A 1 76 ? -8.007 3.891 9.156 1.00 98.00 76 LEU A CA 1
ATOM 604 C C . LEU A 1 76 ? -8.268 3.798 10.655 1.00 98.00 76 LEU A C 1
ATOM 606 O O . LEU A 1 76 ? -7.907 2.799 11.277 1.00 98.00 76 LEU A O 1
ATOM 610 N N . LYS A 1 77 ? -8.902 4.817 11.243 1.00 97.19 77 LYS A N 1
ATOM 611 C CA . LYS A 1 77 ? -9.302 4.785 12.657 1.00 97.19 77 LYS A CA 1
ATOM 612 C C . LYS A 1 77 ? -10.110 3.512 12.938 1.00 97.19 77 LYS A C 1
ATOM 614 O O . LYS A 1 77 ? -11.025 3.187 12.187 1.00 97.19 77 LYS A O 1
ATOM 619 N N . ARG A 1 78 ? -9.771 2.795 14.012 1.00 95.69 78 ARG A N 1
ATOM 620 C CA . ARG A 1 78 ? -10.551 1.635 14.452 1.00 95.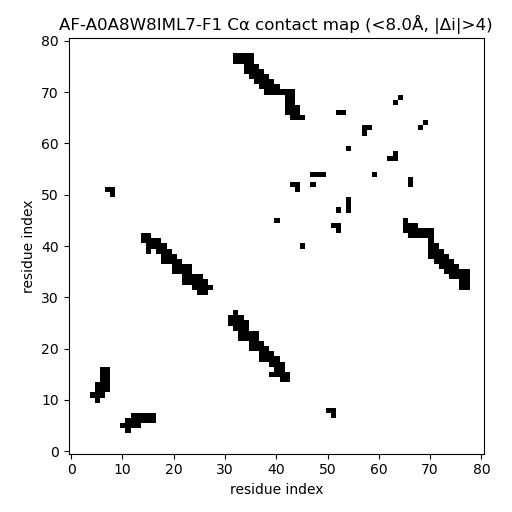69 78 ARG A CA 1
ATOM 621 C C . ARG A 1 78 ? -11.866 2.115 15.048 1.00 95.69 78 ARG A C 1
ATOM 623 O O . ARG A 1 78 ? -11.859 2.995 15.909 1.00 95.69 78 ARG A O 1
ATOM 630 N N . GLU A 1 79 ? -12.971 1.523 14.611 1.00 93.00 79 GLU A N 1
ATOM 631 C CA . GLU A 1 79 ? -14.247 1.728 15.286 1.00 93.00 79 GLU A CA 1
ATOM 632 C C . GLU A 1 79 ? -14.153 1.178 16.713 1.00 93.00 79 GLU A C 1
ATOM 634 O O . GLU A 1 79 ? -13.668 0.067 16.947 1.00 93.00 79 GLU A O 1
ATOM 639 N N . SER A 1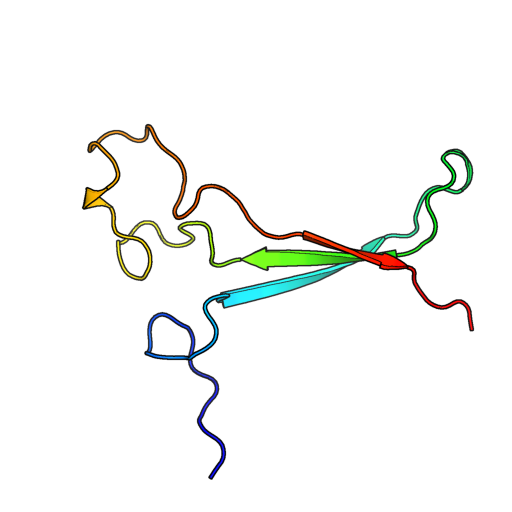 80 ? -14.551 2.007 17.674 1.00 78.81 80 SER A N 1
ATOM 640 C CA . SER A 1 80 ? -14.824 1.582 19.040 1.00 78.81 80 SER A CA 1
ATOM 641 C C . SER A 1 80 ? -16.236 1.013 19.052 1.00 78.81 80 SER A C 1
ATOM 643 O O . SER A 1 80 ? -17.175 1.747 18.738 1.00 78.81 80 SER A O 1
ATOM 645 N N . VAL A 1 81 ? -16.354 -0.278 19.357 1.00 62.97 81 VAL A N 1
ATOM 646 C CA . VAL A 1 81 ? -17.645 -0.924 19.630 1.00 62.97 81 VAL A CA 1
ATOM 647 C C . VAL A 1 81 ? -18.203 -0.402 20.949 1.00 62.97 81 VAL A C 1
ATOM 649 O O . VAL A 1 81 ? -17.377 -0.182 21.866 1.00 62.97 81 VAL A O 1
#

Organism: Magallana gigas (NCBI:txid29159)

Solvent-accessible surface area (backbone atoms only — not comparable to full-atom values): 5123 Å² total; per-residue (Å²): 132,85,79,77,96,43,51,36,78,75,74,24,92,47,64,55,76,44,71,51,78,41,87,42,78,52,40,72,95,77,72,35,67,38,22,39,40,38,39,50,40,45,52,31,49,87,76,83,73,50,73,82,42,67,57,84,82,33,76,93,47,98,60,69,65,46,48,78,50,50,66,57,70,48,79,45,74,55,82,82,128

Secondary structure (DSSP, 8-state):
-PPP---GGGT-S---SEEEEEEE--BGGGTB--EEEEEEESSS-SSSSSSSS-GGGS-SSS-S-STTS---EEEEEPPP-